Protein AF-A0A9R1CAB5-F1 (afdb_monomer_lite)

Sequence (102 aa):
MLSTKEYDAIKEGRYRELKEAFDKLLAVYEGVPSVKGFDKAIRDTKKRIKALEVGSAFAKDDEEVKQAEIAMARRCGELQVYTEIRSMVKKRIKEVCETETV

Radius of gyration: 17.05 Å; chains: 1; bounding box: 41×19×50 Å

Secondary structure (DSSP, 8-state):
---HHHHHHHHHHHHHHHHHHHHHHHHH-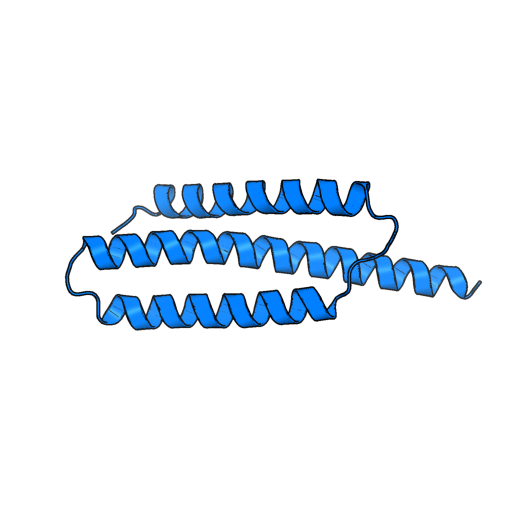-SPPPHHHHHHHHHHHHHHHHHHHHHHTT-SSHHHHHHHHHHHHHHHHHHHHHHHHHHHHHHHHHHHHHHTT-

Foldseek 3Di:
DDDPVRLLVLLVVLLVVVLVVVVVVVVPDPDLDDLVVLVVLLVVLVVLLVVLVVVLVVDPDPVSVVVSSSVNSNSNSVNVNSVVSSVVSVVVVVVVVVVVVD

Structure (mmCIF, N/CA/C/O backbone):
data_AF-A0A9R1CAB5-F1
#
_entry.id   AF-A0A9R1CAB5-F1
#
loop_
_atom_site.group_PDB
_atom_site.id
_atom_site.type_symbol
_atom_site.label_atom_id
_atom_site.label_alt_id
_atom_site.label_comp_id
_atom_site.label_asym_id
_atom_site.label_entity_id
_atom_site.label_seq_id
_atom_site.pdbx_PDB_ins_code
_atom_site.Cartn_x
_atom_site.Cartn_y
_atom_site.Cartn_z
_atom_site.occupancy
_atom_site.B_iso_or_equiv
_atom_site.auth_seq_id
_atom_site.auth_comp_id
_atom_site.auth_asym_id
_atom_site.auth_atom_id
_atom_site.pdbx_PDB_model_num
ATOM 1 N N . MET A 1 1 ? 11.654 3.778 -18.005 1.00 83.81 1 MET A N 1
ATOM 2 C CA . MET A 1 1 ? 11.231 4.516 -16.792 1.00 83.81 1 MET A CA 1
ATOM 3 C C . MET A 1 1 ? 9.873 5.177 -16.995 1.00 83.81 1 MET A C 1
ATOM 5 O O . MET A 1 1 ? 9.596 5.652 -18.094 1.00 83.81 1 MET A O 1
ATOM 9 N N . LEU A 1 2 ? 9.028 5.172 -15.964 1.00 87.31 2 LEU A N 1
ATOM 10 C CA . LEU A 1 2 ? 7.731 5.848 -15.908 1.00 87.31 2 LEU A CA 1
ATOM 11 C C . LEU A 1 2 ? 7.896 7.355 -15.693 1.00 87.31 2 LEU A C 1
ATOM 13 O O . LEU A 1 2 ? 8.770 7.806 -14.956 1.00 87.31 2 LEU A O 1
ATOM 17 N N . SER A 1 3 ? 6.990 8.144 -16.263 1.00 93.62 3 SER A N 1
ATOM 18 C CA . SER A 1 3 ? 6.819 9.532 -15.837 1.00 93.62 3 SER A CA 1
ATOM 19 C C . SER A 1 3 ? 6.148 9.610 -14.461 1.00 93.62 3 SER A C 1
ATOM 21 O O . SER A 1 3 ? 5.376 8.732 -14.069 1.00 93.62 3 SER A O 1
ATOM 23 N N . THR A 1 4 ? 6.363 10.716 -13.744 1.00 93.19 4 THR A N 1
ATOM 24 C CA . THR A 1 4 ? 5.702 10.981 -12.452 1.00 93.19 4 THR A CA 1
ATOM 25 C C . THR A 1 4 ? 4.178 10.887 -12.557 1.00 93.19 4 THR A C 1
ATOM 27 O O . THR A 1 4 ? 3.536 10.296 -11.697 1.00 93.19 4 THR A O 1
ATOM 30 N N . LYS A 1 5 ? 3.593 11.387 -13.656 1.00 95.06 5 LYS A N 1
ATOM 31 C CA . LYS A 1 5 ? 2.143 11.318 -13.892 1.00 95.06 5 LYS A CA 1
ATOM 32 C C . LYS A 1 5 ? 1.641 9.880 -14.033 1.00 95.06 5 LYS A C 1
ATOM 34 O O . LYS A 1 5 ? 0.579 9.559 -13.510 1.00 95.06 5 LYS A O 1
ATOM 39 N N . GLU A 1 6 ? 2.380 9.022 -14.735 1.00 94.19 6 GLU A N 1
ATOM 40 C CA . GLU A 1 6 ? 2.019 7.607 -14.889 1.00 94.19 6 GLU A CA 1
ATOM 41 C C . GLU A 1 6 ? 2.158 6.847 -13.569 1.00 94.19 6 GLU A C 1
ATOM 43 O O . GLU A 1 6 ? 1.275 6.067 -13.213 1.00 94.19 6 GLU A O 1
ATOM 48 N N . TYR A 1 7 ? 3.232 7.111 -12.820 1.00 95.31 7 TYR A N 1
ATOM 49 C CA . TYR A 1 7 ? 3.444 6.537 -11.494 1.00 95.31 7 TYR A CA 1
ATOM 50 C C . TYR A 1 7 ? 2.285 6.880 -10.549 1.00 95.31 7 TYR A C 1
ATOM 52 O O . TYR A 1 7 ? 1.677 5.985 -9.952 1.00 95.31 7 TYR A O 1
ATOM 60 N N . ASP A 1 8 ? 1.929 8.163 -10.467 1.00 95.31 8 ASP A N 1
ATOM 61 C CA . ASP A 1 8 ? 0.838 8.637 -9.618 1.00 95.31 8 ASP A CA 1
ATOM 62 C C . ASP A 1 8 ? -0.511 8.064 -10.063 1.00 95.31 8 ASP A C 1
ATOM 64 O O . ASP A 1 8 ? -1.290 7.617 -9.225 1.00 95.31 8 ASP A O 1
ATOM 68 N N . ALA A 1 9 ? -0.776 7.973 -11.369 1.00 97.00 9 ALA A N 1
ATOM 69 C CA . ALA A 1 9 ? -2.009 7.371 -11.876 1.00 97.00 9 ALA A CA 1
ATOM 70 C C . ALA A 1 9 ? -2.152 5.893 -11.471 1.00 97.00 9 ALA A C 1
ATOM 72 O O . ALA A 1 9 ? -3.232 5.467 -11.055 1.00 97.00 9 ALA A O 1
ATOM 73 N N . ILE A 1 10 ? -1.070 5.109 -11.543 1.00 96.25 10 ILE A N 1
ATOM 74 C CA . ILE A 1 10 ? -1.071 3.697 -11.128 1.00 96.25 10 ILE A CA 1
ATOM 75 C C . ILE A 1 10 ? -1.285 3.577 -9.617 1.00 96.25 10 ILE A C 1
ATOM 77 O O . ILE A 1 10 ? -2.072 2.739 -9.163 1.00 96.25 10 ILE A O 1
ATOM 81 N N . LYS A 1 11 ? -0.589 4.411 -8.838 1.00 96.19 11 LYS A N 1
ATOM 82 C CA . LYS A 1 11 ? -0.720 4.456 -7.380 1.00 96.19 11 LYS A CA 1
ATOM 83 C C . LYS A 1 11 ? -2.158 4.783 -6.973 1.00 96.19 11 LYS A C 1
ATOM 85 O O . LYS A 1 11 ? -2.746 4.049 -6.178 1.00 96.19 11 LYS A O 1
ATOM 90 N N . GLU A 1 12 ? -2.728 5.841 -7.543 1.00 95.88 12 GLU A N 1
ATOM 91 C CA . GLU A 1 12 ? -4.092 6.299 -7.267 1.00 95.88 12 GLU A CA 1
ATOM 92 C C . GLU A 1 12 ? -5.145 5.284 -7.719 1.00 95.88 12 GLU A C 1
ATOM 94 O O . GLU A 1 12 ? -6.117 5.047 -7.003 1.00 95.88 12 GLU A O 1
ATOM 99 N N . GLY A 1 13 ? -4.944 4.631 -8.867 1.00 96.62 13 GLY A N 1
ATOM 100 C CA . GLY A 1 13 ? -5.815 3.545 -9.316 1.00 96.62 13 GLY A CA 1
ATOM 101 C C . GLY A 1 13 ? -5.868 2.413 -8.291 1.00 96.62 13 GLY A C 1
ATOM 102 O O . GLY A 1 13 ? -6.946 2.019 -7.846 1.00 96.62 13 GLY A O 1
ATOM 103 N N . ARG A 1 14 ? -4.698 1.957 -7.822 1.00 95.62 14 ARG A N 1
ATOM 104 C CA . ARG A 1 14 ? -4.623 0.890 -6.818 1.00 95.62 14 ARG A CA 1
ATOM 105 C C . ARG A 1 14 ? -5.180 1.310 -5.457 1.00 95.62 14 ARG A C 1
ATOM 107 O O . ARG A 1 14 ? -5.793 0.492 -4.770 1.00 95.62 14 ARG A O 1
ATOM 114 N N . TYR A 1 15 ? -4.963 2.566 -5.073 1.00 96.31 15 TYR A N 1
ATOM 115 C CA . TYR A 1 15 ? -5.550 3.157 -3.875 1.00 96.31 15 TYR A CA 1
ATOM 116 C C . TYR A 1 15 ? -7.081 3.075 -3.922 1.00 96.31 15 TYR A C 1
ATOM 118 O O . TYR A 1 15 ? -7.683 2.507 -3.012 1.00 96.31 15 TYR A O 1
ATOM 126 N N . ARG A 1 16 ? -7.710 3.560 -5.000 1.00 95.88 16 ARG A N 1
ATOM 127 C CA . ARG A 1 16 ? -9.177 3.563 -5.136 1.00 95.88 16 ARG A CA 1
ATOM 128 C C . ARG A 1 16 ? -9.765 2.160 -5.116 1.00 95.88 16 ARG A C 1
ATOM 130 O O . ARG A 1 16 ? -10.685 1.915 -4.345 1.00 95.88 16 ARG A O 1
ATOM 137 N N . GLU A 1 17 ? -9.190 1.231 -5.882 1.00 95.12 17 GLU A N 1
ATOM 138 C CA . GLU A 1 17 ? -9.641 -0.168 -5.917 1.00 95.12 17 GLU A CA 1
ATOM 139 C C . GLU A 1 17 ? -9.719 -0.787 -4.515 1.00 95.12 17 GLU A C 1
ATOM 141 O O . GLU A 1 17 ? -10.719 -1.398 -4.135 1.00 95.12 17 GLU A O 1
ATOM 146 N N . LEU A 1 18 ? -8.649 -0.634 -3.730 1.00 93.88 18 LEU A N 1
ATOM 147 C CA . LEU A 1 18 ? -8.597 -1.198 -2.387 1.00 93.88 18 LEU A CA 1
ATOM 148 C C . LEU A 1 18 ? -9.484 -0.431 -1.415 1.00 93.88 18 LEU A C 1
ATOM 150 O O . LEU A 1 18 ? -10.126 -1.055 -0.571 1.00 93.88 18 LEU A O 1
ATOM 154 N N . LYS A 1 19 ? -9.531 0.898 -1.523 1.00 93.19 19 LYS A N 1
ATOM 155 C CA . LYS A 1 19 ? -10.372 1.736 -0.673 1.00 93.19 19 LYS A CA 1
ATOM 156 C C . LYS A 1 19 ? -11.846 1.361 -0.827 1.00 93.19 19 LYS A C 1
ATOM 158 O O . LYS A 1 19 ? -12.494 1.087 0.176 1.00 93.19 19 LYS A O 1
ATOM 163 N N . GLU A 1 20 ? -12.327 1.207 -2.059 1.00 93.19 20 GLU A N 1
ATOM 164 C CA . GLU A 1 20 ? -13.692 0.754 -2.345 1.00 93.19 20 GLU A CA 1
ATOM 165 C C . GLU A 1 20 ? -13.974 -0.656 -1.807 1.00 93.19 20 GLU A C 1
ATOM 167 O O . GLU A 1 20 ? -15.049 -0.912 -1.261 1.00 93.19 20 GLU A O 1
ATOM 172 N N . ALA A 1 21 ? -13.019 -1.583 -1.939 1.00 90.62 21 ALA A N 1
ATOM 173 C CA . ALA A 1 21 ? -13.163 -2.932 -1.396 1.00 90.62 21 ALA A CA 1
ATOM 174 C C . ALA A 1 21 ? -13.270 -2.922 0.139 1.00 90.62 21 ALA A C 1
ATOM 176 O O . ALA A 1 21 ? -14.113 -3.622 0.703 1.00 90.62 21 ALA A O 1
ATOM 177 N N . PHE A 1 22 ? -12.453 -2.109 0.816 1.00 88.75 22 PHE A N 1
ATOM 178 C CA . PHE A 1 22 ? -12.525 -1.952 2.267 1.00 88.75 22 PHE A CA 1
ATOM 179 C C . PHE A 1 22 ? -13.796 -1.247 2.716 1.00 88.75 22 PHE A C 1
ATOM 181 O O . PHE A 1 22 ? -14.379 -1.674 3.706 1.00 88.75 22 PHE A O 1
ATOM 188 N N . ASP A 1 23 ? -14.248 -0.220 2.001 1.00 88.12 23 ASP A N 1
ATOM 189 C CA . ASP A 1 23 ? -15.481 0.489 2.341 1.00 88.12 23 ASP A CA 1
ATOM 190 C C . ASP A 1 23 ? -16.693 -0.451 2.239 1.00 88.12 23 ASP A C 1
ATOM 192 O O . ASP A 1 23 ? -17.519 -0.489 3.150 1.00 88.12 23 ASP A O 1
ATOM 196 N N . LYS A 1 24 ? -16.745 -1.311 1.210 1.00 87.19 24 LYS A N 1
ATOM 197 C CA . LYS A 1 24 ? -17.757 -2.379 1.105 1.00 87.19 24 LYS A CA 1
ATOM 198 C C . LYS A 1 24 ? -17.650 -3.386 2.249 1.00 87.19 24 LYS A C 1
ATOM 200 O O . LYS A 1 24 ? -18.662 -3.754 2.837 1.00 87.19 24 LYS A O 1
ATOM 205 N N . LEU A 1 25 ? -16.437 -3.826 2.582 1.00 83.75 25 LEU A N 1
ATOM 206 C CA . LEU A 1 25 ? -16.223 -4.807 3.647 1.00 83.75 25 LEU A CA 1
ATOM 207 C C . LEU A 1 25 ? -16.622 -4.249 5.020 1.00 83.75 25 LEU A C 1
ATOM 209 O O . LEU A 1 25 ? -17.276 -4.946 5.787 1.00 83.75 25 LEU A O 1
ATOM 213 N N . LEU A 1 26 ? -16.289 -2.989 5.305 1.00 80.12 26 LEU A N 1
ATOM 214 C CA . LEU A 1 26 ? -16.646 -2.292 6.544 1.00 80.12 26 LEU A CA 1
ATOM 215 C C . LEU A 1 26 ? -18.137 -1.943 6.639 1.00 80.12 26 LEU A C 1
ATOM 217 O O . LEU A 1 26 ? -18.640 -1.788 7.748 1.00 80.12 26 LEU A O 1
ATOM 221 N N . ALA A 1 27 ? -18.830 -1.795 5.507 1.00 80.94 27 ALA A N 1
ATOM 222 C CA . ALA A 1 27 ? -20.275 -1.583 5.477 1.00 80.94 27 ALA A CA 1
ATOM 223 C C . ALA A 1 27 ? -21.065 -2.875 5.747 1.00 80.94 27 ALA A C 1
ATOM 225 O O . ALA A 1 27 ? -22.143 -2.816 6.326 1.00 80.94 27 ALA A O 1
ATOM 226 N N . VAL A 1 28 ? -20.540 -4.031 5.323 1.00 76.38 28 VAL A N 1
ATOM 227 C CA . VAL A 1 28 ? -21.216 -5.333 5.463 1.00 76.38 28 VAL A CA 1
ATOM 228 C C . VAL A 1 28 ? -20.866 -6.033 6.779 1.00 76.38 28 VAL A C 1
ATOM 230 O O . VAL A 1 28 ? -21.720 -6.691 7.366 1.00 76.38 28 VAL A O 1
ATOM 233 N N . TYR A 1 29 ? -19.625 -5.913 7.259 1.00 65.06 29 TYR A N 1
ATOM 234 C CA . TYR A 1 29 ? -19.214 -6.493 8.537 1.00 65.06 29 TYR A CA 1
ATOM 235 C C . TYR A 1 29 ? -19.424 -5.495 9.683 1.00 65.06 29 TYR A C 1
ATOM 237 O O . TYR A 1 29 ? -18.693 -4.517 9.808 1.00 65.06 29 TYR A O 1
ATOM 245 N N . GLU A 1 30 ? -20.360 -5.801 10.586 1.00 61.78 30 GLU A N 1
ATOM 246 C CA . GLU A 1 30 ? -20.537 -5.075 11.859 1.00 61.78 30 GLU A CA 1
ATOM 247 C C . GLU A 1 30 ? -19.335 -5.235 12.813 1.00 61.78 30 GLU A C 1
ATOM 249 O O . GLU A 1 30 ? -19.176 -4.479 13.771 1.00 61.78 30 GLU A O 1
ATOM 254 N N . GLY A 1 31 ? -18.453 -6.203 12.546 1.00 62.44 31 GLY A N 1
ATOM 255 C CA . GLY A 1 31 ? -17.241 -6.446 13.321 1.00 62.44 31 GLY A CA 1
ATOM 256 C C . GLY A 1 31 ? -16.105 -5.493 12.954 1.00 62.44 31 GLY A C 1
ATOM 257 O O . GLY A 1 31 ? -15.743 -5.350 11.787 1.00 62.44 31 GLY A O 1
ATOM 258 N N . VAL A 1 32 ? -15.474 -4.888 13.963 1.00 65.00 32 VAL A N 1
ATOM 259 C CA . VAL A 1 32 ? -14.280 -4.060 13.765 1.00 65.00 32 VAL A CA 1
ATOM 260 C C . VAL A 1 32 ? -13.096 -4.963 13.376 1.00 65.00 32 VAL A C 1
ATOM 262 O O . VAL A 1 32 ? -12.700 -5.820 14.172 1.00 65.00 32 VAL A O 1
ATOM 265 N N . PRO A 1 33 ? -12.504 -4.821 12.172 1.00 72.50 33 PRO A N 1
ATOM 266 C CA . PRO A 1 33 ? -11.416 -5.698 11.754 1.00 72.50 33 PRO A CA 1
ATOM 267 C C . PRO A 1 33 ? -10.172 -5.514 12.634 1.00 72.50 33 PRO A C 1
ATOM 269 O O . PRO A 1 33 ? -9.917 -4.447 13.186 1.00 72.50 33 PRO A O 1
ATOM 272 N N . SER A 1 34 ? -9.362 -6.566 12.783 1.00 79.88 34 SER A N 1
ATOM 273 C CA . SER A 1 34 ? -8.223 -6.538 13.708 1.00 79.88 34 SER A CA 1
ATOM 274 C C . SER A 1 34 ? -7.103 -5.601 13.238 1.00 79.88 34 SER A C 1
ATOM 276 O O . SER A 1 34 ? -6.518 -5.795 12.170 1.00 79.88 34 SER A O 1
ATOM 278 N N . VAL A 1 35 ? -6.701 -4.658 14.100 1.00 86.12 35 VAL A N 1
ATOM 279 C CA . VAL A 1 35 ? -5.540 -3.766 13.883 1.00 86.12 35 VAL A CA 1
ATOM 280 C C . VAL A 1 35 ? -4.258 -4.558 13.594 1.00 86.12 35 VAL A C 1
ATOM 282 O O . VAL A 1 35 ? -3.465 -4.152 12.743 1.00 86.12 35 VAL A O 1
ATOM 285 N N . LYS A 1 36 ? -4.077 -5.726 14.232 1.00 86.88 36 LYS A N 1
ATOM 286 C CA . LYS A 1 36 ? -2.894 -6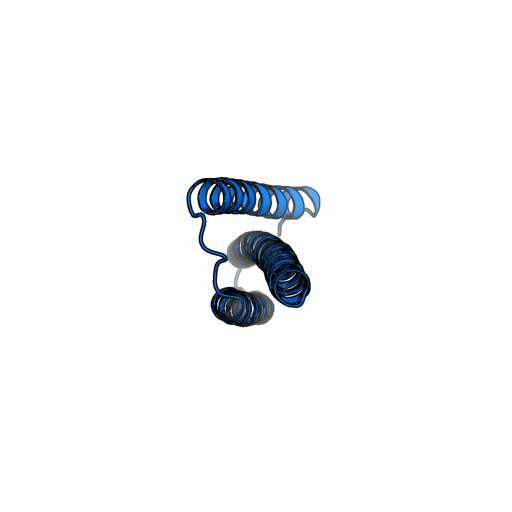.585 14.037 1.00 86.88 36 LYS A CA 1
ATOM 287 C C . LYS A 1 36 ? -2.767 -7.087 12.594 1.00 86.88 36 LYS A C 1
ATOM 289 O O . LYS A 1 36 ? -1.651 -7.224 12.094 1.00 86.88 36 LYS A O 1
ATOM 294 N N . GLY A 1 37 ? -3.893 -7.340 11.921 1.00 87.19 37 GLY A N 1
ATOM 295 C CA . GLY A 1 37 ? -3.912 -7.743 10.514 1.00 87.19 37 GLY A CA 1
ATOM 296 C C . GLY A 1 37 ? -3.350 -6.646 9.611 1.00 87.19 37 GLY A C 1
ATOM 297 O O . GLY A 1 37 ? -2.461 -6.903 8.797 1.00 87.19 37 GLY A O 1
ATOM 298 N N . PHE A 1 38 ? -3.782 -5.403 9.833 1.00 89.88 38 PHE A N 1
ATOM 299 C CA . PHE A 1 38 ? -3.268 -4.247 9.102 1.00 89.88 38 PHE A CA 1
ATOM 300 C C . PHE A 1 38 ? -1.808 -3.928 9.440 1.00 89.88 38 PHE A C 1
ATOM 302 O O . PHE A 1 38 ? -1.038 -3.615 8.538 1.00 89.88 38 PHE A O 1
ATOM 309 N N . ASP A 1 39 ? -1.383 -4.061 10.702 1.00 91.19 39 ASP A N 1
ATOM 310 C CA . ASP A 1 39 ? 0.028 -3.897 11.090 1.00 91.19 39 ASP A CA 1
ATOM 311 C C . ASP A 1 39 ? 0.950 -4.851 10.319 1.00 91.19 39 ASP A C 1
ATOM 313 O O . ASP A 1 39 ? 2.018 -4.451 9.841 1.00 91.19 39 ASP A O 1
ATOM 317 N N . LYS A 1 40 ? 0.528 -6.113 10.174 1.00 93.19 40 LYS A N 1
ATOM 318 C CA . LYS A 1 40 ? 1.252 -7.110 9.382 1.00 93.19 40 LYS A CA 1
ATOM 319 C C . LYS A 1 40 ? 1.272 -6.723 7.902 1.00 93.19 40 LYS A C 1
ATOM 321 O O . LYS A 1 40 ? 2.351 -6.671 7.317 1.00 93.19 40 LYS A O 1
ATOM 326 N N . ALA A 1 41 ? 0.118 -6.374 7.327 1.00 91.69 41 ALA A N 1
ATOM 327 C CA . ALA A 1 41 ? 0.013 -5.971 5.924 1.00 91.69 41 ALA A CA 1
ATOM 328 C C . ALA A 1 41 ? 0.898 -4.756 5.594 1.00 91.69 41 ALA A C 1
ATOM 330 O O . ALA A 1 41 ? 1.633 -4.775 4.607 1.00 91.69 41 ALA A O 1
ATOM 331 N N . ILE A 1 42 ? 0.907 -3.729 6.449 1.00 94.88 42 ILE A N 1
ATOM 332 C CA . ILE A 1 42 ? 1.764 -2.541 6.313 1.00 94.88 42 ILE A CA 1
ATOM 333 C C . ILE A 1 42 ? 3.241 -2.935 6.340 1.00 94.88 42 ILE A C 1
ATOM 335 O O . ILE A 1 42 ? 4.017 -2.498 5.489 1.00 94.88 42 ILE A O 1
ATOM 339 N N . ARG A 1 43 ? 3.649 -3.762 7.309 1.00 96.06 43 ARG A N 1
ATOM 340 C CA . ARG A 1 43 ? 5.043 -4.205 7.449 1.00 96.06 43 ARG A CA 1
ATOM 341 C C . ARG A 1 43 ? 5.508 -4.988 6.225 1.00 96.06 43 ARG A C 1
ATOM 343 O O . ARG A 1 43 ? 6.587 -4.712 5.704 1.00 96.06 43 ARG A O 1
ATOM 350 N N . ASP A 1 44 ? 4.700 -5.936 5.770 1.00 95.88 44 ASP A N 1
ATOM 351 C CA . ASP A 1 44 ? 5.024 -6.777 4.621 1.00 95.88 44 ASP A CA 1
ATOM 352 C C . ASP A 1 44 ? 5.056 -5.950 3.329 1.00 95.88 44 ASP A C 1
ATOM 354 O O . ASP A 1 44 ? 5.959 -6.119 2.510 1.00 95.88 44 ASP A O 1
ATOM 358 N N . THR A 1 45 ? 4.145 -4.984 3.180 1.00 94.75 45 THR A N 1
ATOM 359 C CA . THR A 1 4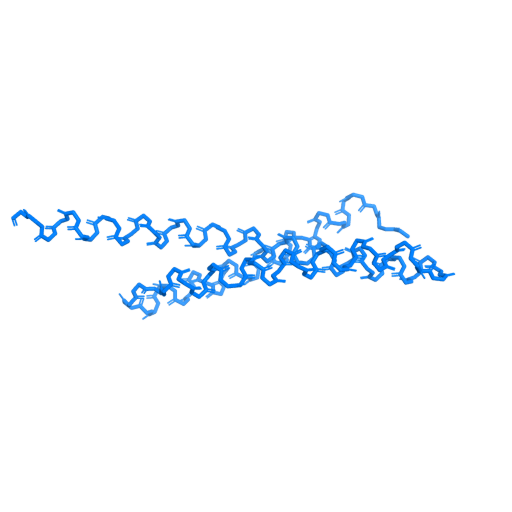5 ? 4.125 -4.066 2.031 1.00 94.75 45 THR A CA 1
ATOM 360 C C . THR A 1 45 ? 5.367 -3.177 2.006 1.00 94.75 45 THR A C 1
ATOM 362 O O . THR A 1 45 ? 6.025 -3.089 0.973 1.00 94.75 45 THR A O 1
ATOM 365 N N . LYS A 1 46 ? 5.774 -2.602 3.148 1.00 95.62 46 LYS A N 1
ATOM 366 C CA . LYS A 1 46 ? 7.023 -1.824 3.255 1.00 95.62 46 LYS A CA 1
ATOM 367 C C . LYS A 1 46 ? 8.258 -2.650 2.895 1.00 95.62 46 LYS A C 1
ATOM 369 O O . LYS A 1 46 ? 9.129 -2.166 2.180 1.00 95.62 46 LYS A O 1
ATOM 374 N N . LYS A 1 47 ? 8.332 -3.904 3.358 1.00 95.94 47 LYS A N 1
ATOM 375 C CA . LYS A 1 47 ? 9.427 -4.818 2.990 1.00 95.94 47 LYS A CA 1
ATOM 376 C C . LYS A 1 47 ? 9.471 -5.071 1.485 1.00 95.94 47 LYS A C 1
ATOM 378 O O . LYS A 1 47 ? 10.553 -5.079 0.912 1.00 95.94 47 LYS A O 1
ATOM 383 N N . ARG A 1 48 ? 8.309 -5.261 0.852 1.00 94.62 48 ARG A N 1
ATOM 384 C CA . ARG A 1 48 ? 8.203 -5.470 -0.599 1.00 94.62 48 ARG A CA 1
ATOM 385 C C . ARG A 1 48 ? 8.600 -4.229 -1.392 1.00 94.62 48 ARG A C 1
ATOM 387 O O . ARG A 1 48 ? 9.320 -4.383 -2.365 1.00 94.62 48 ARG A O 1
ATOM 394 N N . ILE A 1 49 ? 8.190 -3.033 -0.964 1.00 94.38 49 ILE A N 1
ATOM 395 C CA . ILE A 1 49 ? 8.634 -1.768 -1.577 1.00 94.38 49 ILE A CA 1
ATOM 396 C C . ILE A 1 49 ? 10.158 -1.681 -1.528 1.00 94.38 49 ILE A C 1
ATOM 398 O O . ILE A 1 49 ? 10.787 -1.558 -2.569 1.00 94.38 49 ILE A O 1
ATOM 402 N N . LYS A 1 50 ? 10.757 -1.887 -0.349 1.00 93.69 50 LYS A N 1
ATOM 403 C CA . LYS A 1 50 ? 12.216 -1.861 -0.196 1.00 93.69 50 LYS A CA 1
ATOM 404 C C . LYS A 1 50 ? 12.926 -2.910 -1.059 1.00 93.69 50 LYS A C 1
ATOM 406 O O . LYS A 1 50 ? 13.992 -2.648 -1.602 1.00 93.69 50 LYS A O 1
ATOM 411 N N . ALA A 1 51 ? 12.351 -4.105 -1.187 1.00 93.00 51 ALA A N 1
ATOM 412 C CA . ALA A 1 51 ? 12.898 -5.140 -2.060 1.00 93.00 51 ALA A CA 1
ATOM 413 C C . ALA A 1 51 ? 12.840 -4.736 -3.542 1.00 93.00 51 ALA A C 1
ATOM 415 O O . ALA A 1 51 ? 13.777 -5.032 -4.274 1.00 93.00 51 ALA A O 1
ATOM 416 N N . LEU A 1 52 ? 11.779 -4.042 -3.968 1.00 92.56 52 LEU A N 1
ATOM 417 C CA . LEU A 1 52 ? 11.661 -3.503 -5.324 1.00 92.56 52 LEU A CA 1
ATOM 418 C C . LEU A 1 52 ? 12.649 -2.356 -5.566 1.00 92.56 52 LEU A C 1
ATOM 420 O O . LEU A 1 52 ? 13.283 -2.355 -6.609 1.00 92.56 52 LEU A O 1
ATOM 424 N N . GLU A 1 53 ? 12.834 -1.446 -4.603 1.00 90.25 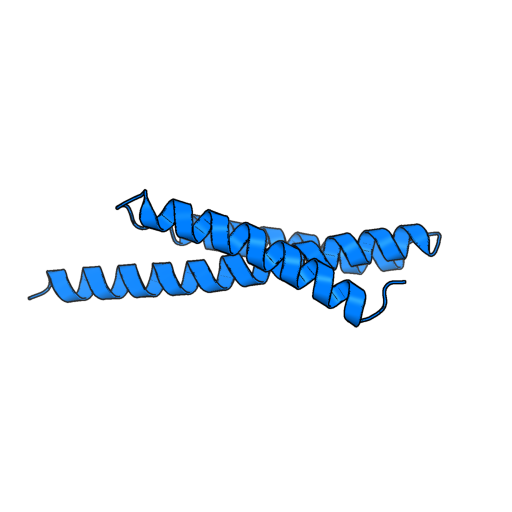53 GLU A N 1
ATOM 425 C CA . GLU A 1 53 ? 13.822 -0.352 -4.679 1.00 90.25 53 GLU A CA 1
ATOM 426 C C . GLU A 1 53 ? 15.255 -0.880 -4.825 1.00 90.25 53 GLU A C 1
ATOM 428 O O . GLU A 1 53 ? 16.033 -0.401 -5.646 1.00 90.25 53 GLU A O 1
ATOM 433 N N . VAL A 1 54 ? 15.614 -1.890 -4.027 1.00 91.00 54 VAL A N 1
ATOM 434 C CA . VAL A 1 54 ? 16.935 -2.523 -4.117 1.00 91.00 54 VAL A CA 1
ATOM 435 C C . VAL A 1 54 ? 17.047 -3.336 -5.404 1.00 91.00 54 VAL A C 1
ATOM 437 O O . VAL A 1 54 ? 18.069 -3.272 -6.075 1.00 91.00 54 VAL A O 1
ATOM 440 N N . GLY A 1 55 ? 16.004 -4.085 -5.766 1.00 85.50 55 GLY A N 1
ATOM 441 C CA . GLY A 1 55 ? 15.978 -4.923 -6.963 1.00 85.50 55 GLY A CA 1
ATOM 442 C C . GLY A 1 55 ? 16.087 -4.125 -8.261 1.00 85.50 55 GLY A C 1
ATOM 443 O O . GLY A 1 55 ? 16.807 -4.547 -9.160 1.00 85.50 55 GLY A O 1
ATOM 444 N N . SER A 1 56 ? 15.454 -2.949 -8.344 1.00 88.00 56 SER A N 1
ATOM 445 C CA . SER A 1 56 ? 15.527 -2.085 -9.529 1.00 88.00 56 SER A CA 1
ATOM 446 C C . SER A 1 56 ? 16.938 -1.570 -9.806 1.00 88.00 56 SER A C 1
ATOM 448 O O . SER A 1 56 ? 17.257 -1.284 -10.953 1.00 88.00 56 SER A O 1
ATOM 450 N N . ALA A 1 57 ? 17.810 -1.500 -8.793 1.00 86.62 57 ALA A N 1
ATOM 451 C CA . ALA A 1 57 ? 19.217 -1.142 -8.985 1.00 86.62 57 ALA A CA 1
ATOM 452 C C . ALA A 1 57 ? 20.025 -2.221 -9.735 1.00 86.62 57 ALA A C 1
ATOM 454 O O . ALA A 1 57 ? 21.109 -1.935 -10.234 1.00 86.62 57 ALA A O 1
ATOM 455 N N . PHE A 1 58 ? 19.504 -3.450 -9.813 1.00 90.56 58 PHE A N 1
ATOM 456 C CA . PHE A 1 58 ? 20.104 -4.572 -10.542 1.00 90.56 58 PHE A CA 1
ATOM 457 C C . PHE A 1 58 ? 19.366 -4.895 -11.849 1.00 90.56 58 PHE A C 1
ATOM 459 O O . PHE A 1 58 ? 19.636 -5.935 -12.453 1.00 90.56 58 PHE A O 1
ATOM 466 N N . ALA A 1 59 ? 18.426 -4.041 -12.265 1.00 91.19 59 ALA A N 1
ATOM 467 C CA . ALA A 1 59 ? 17.702 -4.205 -13.517 1.00 91.19 59 ALA A CA 1
ATOM 468 C C . ALA A 1 59 ? 18.664 -4.140 -14.712 1.00 91.19 59 ALA A C 1
ATOM 470 O O . ALA A 1 59 ? 19.597 -3.334 -14.739 1.00 91.19 59 ALA A O 1
ATOM 471 N N . LYS A 1 60 ? 18.442 -5.013 -15.693 1.00 91.25 60 LYS A N 1
ATOM 472 C CA . LYS A 1 60 ? 19.312 -5.170 -16.867 1.00 91.25 60 LYS A CA 1
ATOM 473 C C . LYS A 1 60 ? 18.913 -4.273 -18.029 1.00 91.25 60 LYS A C 1
ATOM 475 O O . LYS A 1 60 ? 19.740 -4.014 -18.901 1.00 91.25 60 LYS A O 1
ATOM 480 N N . ASP A 1 61 ? 17.665 -3.824 -18.044 1.00 93.31 61 ASP A N 1
ATOM 481 C CA . ASP A 1 61 ? 17.106 -2.986 -19.093 1.00 93.31 61 ASP A CA 1
ATOM 482 C C . ASP A 1 61 ? 16.007 -2.051 -18.560 1.00 93.31 61 ASP A C 1
ATOM 484 O O . ASP A 1 61 ? 15.538 -2.156 -17.422 1.00 93.31 61 ASP A O 1
ATOM 488 N N . ASP A 1 62 ? 15.605 -1.106 -19.410 1.00 91.31 62 ASP A N 1
ATOM 489 C CA . ASP A 1 62 ? 14.597 -0.096 -19.088 1.00 91.31 62 ASP A CA 1
ATOM 490 C C . ASP A 1 62 ? 13.197 -0.678 -18.853 1.00 91.31 62 ASP A C 1
ATOM 492 O O . ASP A 1 62 ? 12.367 -0.025 -18.209 1.00 91.31 62 ASP A O 1
ATOM 496 N N . GLU A 1 63 ? 12.918 -1.878 -19.370 1.00 93.31 63 GLU A N 1
ATOM 497 C CA . GLU A 1 63 ? 11.636 -2.551 -19.183 1.00 93.31 63 GLU A CA 1
ATOM 498 C C . GLU A 1 63 ? 11.568 -3.173 -17.785 1.00 93.31 63 GLU A C 1
ATOM 500 O O . GLU A 1 63 ? 10.583 -2.966 -17.080 1.00 93.31 63 GLU A O 1
ATOM 505 N N . GLU A 1 64 ? 12.632 -3.828 -17.315 1.00 92.62 64 GLU A N 1
ATOM 506 C CA . GLU A 1 64 ? 12.746 -4.313 -15.936 1.00 92.62 64 GLU A CA 1
ATOM 507 C C . GLU A 1 64 ? 12.634 -3.163 -14.923 1.00 92.62 64 GLU A C 1
ATOM 509 O O . GLU A 1 64 ? 11.910 -3.285 -13.927 1.00 92.62 64 GLU A O 1
ATOM 514 N N . VAL A 1 65 ? 13.268 -2.015 -15.201 1.00 92.19 65 VAL A N 1
ATOM 515 C CA . VAL A 1 65 ? 13.110 -0.799 -14.382 1.00 92.19 65 VAL A CA 1
ATOM 516 C C . VAL A 1 65 ? 11.647 -0.358 -14.361 1.00 92.19 65 VAL A C 1
ATOM 518 O O . VAL A 1 65 ? 11.073 -0.150 -13.291 1.00 92.19 65 VAL A O 1
ATOM 521 N N . LYS A 1 66 ? 11.005 -0.273 -15.530 1.00 93.69 66 LYS A N 1
ATOM 522 C CA . LYS A 1 66 ? 9.603 0.144 -15.643 1.00 93.69 66 LYS A CA 1
ATOM 523 C C . LYS A 1 66 ? 8.660 -0.806 -14.900 1.00 93.69 66 LYS A C 1
ATOM 525 O O . LYS A 1 66 ? 7.756 -0.348 -14.204 1.00 93.69 66 LYS A O 1
ATOM 530 N N . GLN A 1 67 ? 8.869 -2.119 -14.990 1.00 93.69 67 GLN A N 1
ATOM 531 C CA . GLN A 1 67 ? 8.069 -3.105 -14.258 1.00 93.69 67 GLN A CA 1
ATOM 532 C C . GLN A 1 67 ? 8.244 -2.968 -12.741 1.00 93.69 67 GLN A C 1
ATOM 534 O O . GLN A 1 67 ? 7.260 -3.048 -11.996 1.00 93.69 67 GLN A O 1
ATOM 539 N N . ALA A 1 68 ? 9.467 -2.705 -12.272 1.00 94.06 68 ALA A N 1
ATOM 540 C CA . ALA A 1 68 ? 9.725 -2.433 -10.862 1.00 94.06 68 ALA A CA 1
ATOM 541 C C . ALA A 1 68 ? 9.014 -1.153 -10.388 1.00 94.06 68 ALA A C 1
ATOM 543 O O . ALA A 1 68 ? 8.382 -1.169 -9.330 1.00 94.06 68 ALA A O 1
ATOM 544 N N . GLU A 1 69 ? 9.031 -0.080 -11.183 1.00 93.94 69 GLU A N 1
ATOM 545 C CA . GLU A 1 69 ? 8.328 1.175 -10.883 1.00 93.94 69 GLU A CA 1
ATOM 546 C C . GLU A 1 69 ? 6.801 0.995 -10.857 1.00 93.94 69 GLU A C 1
ATOM 548 O O . GLU A 1 69 ? 6.146 1.471 -9.930 1.00 93.94 69 GLU A O 1
ATOM 553 N N . ILE A 1 70 ? 6.222 0.244 -11.805 1.00 95.62 70 ILE A N 1
ATOM 554 C CA . ILE A 1 70 ? 4.788 -0.105 -11.802 1.00 95.62 70 ILE A CA 1
ATOM 555 C C . ILE A 1 70 ? 4.436 -0.879 -10.525 1.00 95.62 70 ILE A C 1
ATOM 557 O O . ILE A 1 70 ? 3.437 -0.589 -9.856 1.00 95.62 70 ILE A O 1
ATOM 561 N N . ALA A 1 71 ? 5.247 -1.880 -10.173 1.00 95.31 71 ALA A N 1
ATOM 562 C CA . ALA A 1 71 ? 5.040 -2.669 -8.966 1.00 95.31 71 ALA A CA 1
ATOM 563 C C . ALA A 1 71 ? 5.147 -1.796 -7.706 1.00 95.31 71 ALA A C 1
ATOM 565 O O . ALA A 1 71 ? 4.318 -1.924 -6.802 1.00 95.31 71 ALA A O 1
ATOM 566 N N . MET A 1 72 ? 6.115 -0.880 -7.660 1.00 95.50 72 MET A N 1
ATOM 567 C CA . MET A 1 72 ? 6.320 0.048 -6.552 1.00 95.50 72 MET A CA 1
ATOM 568 C C . MET A 1 72 ? 5.146 1.019 -6.401 1.00 95.50 72 MET A C 1
ATOM 570 O O . MET A 1 72 ? 4.610 1.140 -5.298 1.00 95.50 72 MET A O 1
ATOM 574 N N . ALA A 1 73 ? 4.675 1.617 -7.499 1.00 95.75 73 ALA A N 1
ATOM 575 C CA . ALA A 1 73 ? 3.505 2.494 -7.521 1.00 95.75 73 ALA A CA 1
ATOM 576 C C . ALA A 1 73 ? 2.276 1.797 -6.931 1.00 95.75 73 ALA A C 1
ATOM 578 O O . ALA A 1 73 ? 1.631 2.318 -6.017 1.00 95.75 73 ALA A O 1
ATOM 579 N N . ARG A 1 74 ? 2.002 0.563 -7.380 1.00 96.44 74 ARG A N 1
ATOM 580 C CA . ARG A 1 74 ? 0.903 -0.251 -6.843 1.00 96.44 74 ARG A CA 1
ATOM 581 C C . ARG A 1 74 ? 1.053 -0.445 -5.341 1.00 96.44 74 ARG A C 1
ATOM 583 O O . ARG A 1 74 ? 0.125 -0.126 -4.606 1.00 96.44 74 ARG A O 1
ATOM 590 N N . ARG A 1 75 ? 2.214 -0.918 -4.869 1.00 96.31 75 ARG A N 1
ATOM 591 C CA . ARG A 1 75 ? 2.454 -1.172 -3.435 1.00 96.31 75 ARG A CA 1
ATOM 592 C C . ARG A 1 75 ? 2.372 0.093 -2.586 1.00 96.31 75 ARG A C 1
ATOM 594 O O . ARG A 1 75 ? 1.901 0.009 -1.455 1.00 96.31 75 ARG A O 1
ATOM 601 N N . CYS A 1 76 ? 2.768 1.248 -3.112 1.00 95.38 76 CYS A N 1
ATOM 602 C CA . CYS A 1 76 ? 2.578 2.531 -2.439 1.00 95.38 76 CYS A CA 1
ATOM 603 C C . CYS A 1 76 ? 1.089 2.864 -2.260 1.00 95.38 76 CYS A C 1
ATOM 605 O O . CYS A 1 76 ? 0.697 3.296 -1.176 1.00 95.38 76 CYS A O 1
ATOM 607 N N . GLY A 1 77 ? 0.255 2.602 -3.272 1.00 95.44 77 GLY A N 1
ATOM 608 C CA . GLY A 1 77 ? -1.201 2.728 -3.163 1.00 95.44 77 GLY A CA 1
ATOM 609 C C . GLY A 1 77 ? -1.787 1.787 -2.105 1.00 95.44 77 GLY A C 1
ATOM 610 O O . GLY A 1 77 ? -2.555 2.219 -1.248 1.00 95.44 77 GLY A O 1
ATOM 611 N N . GLU A 1 78 ? -1.360 0.517 -2.085 1.00 95.38 78 GLU A N 1
ATOM 612 C CA . GLU A 1 78 ? -1.798 -0.447 -1.060 1.00 95.38 78 GLU A CA 1
ATOM 613 C C . GLU A 1 78 ? -1.391 -0.012 0.351 1.00 95.38 78 GLU A C 1
ATOM 615 O O . GLU A 1 78 ? -2.194 -0.064 1.284 1.00 95.38 78 GLU A O 1
ATOM 620 N N . LEU A 1 79 ? -0.144 0.444 0.508 1.00 96.69 79 LEU A N 1
ATOM 621 C CA . LEU A 1 79 ? 0.383 0.914 1.782 1.00 96.69 79 LEU A CA 1
ATOM 622 C C . LEU A 1 79 ? -0.449 2.078 2.320 1.00 96.69 79 LEU A C 1
ATOM 624 O O . LEU A 1 79 ? -0.796 2.067 3.502 1.00 96.69 79 LEU A O 1
ATOM 628 N N . GLN A 1 80 ? -0.785 3.042 1.459 1.00 96.31 80 GLN A N 1
ATOM 629 C CA . GLN A 1 80 ? -1.608 4.188 1.824 1.00 96.31 80 GLN A CA 1
ATOM 630 C C . GLN A 1 80 ? -2.969 3.731 2.367 1.00 96.31 80 GLN A C 1
ATOM 632 O O . GLN A 1 80 ? -3.309 4.060 3.507 1.00 96.31 80 GLN A O 1
ATOM 637 N N . VAL A 1 81 ? -3.685 2.870 1.636 1.00 95.38 81 VAL A N 1
ATOM 638 C CA . VAL A 1 81 ? -4.987 2.350 2.086 1.00 95.38 81 VAL A CA 1
ATOM 639 C C . VAL A 1 81 ? -4.865 1.596 3.408 1.00 95.38 81 VAL A C 1
ATOM 641 O O . VAL A 1 81 ? -5.611 1.876 4.345 1.00 95.38 81 VAL A O 1
ATOM 644 N N . TYR A 1 82 ? -3.906 0.675 3.545 1.00 93.94 82 TYR A N 1
ATOM 645 C CA . TYR A 1 82 ? -3.753 -0.077 4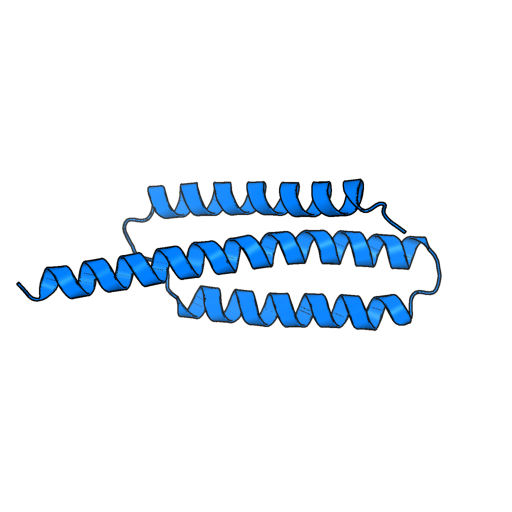.793 1.00 93.94 82 TYR A CA 1
ATOM 646 C C . TYR A 1 82 ? -3.460 0.835 5.986 1.00 93.94 82 TYR A C 1
ATOM 648 O O . TYR A 1 82 ? -3.969 0.585 7.080 1.00 93.94 82 TYR A O 1
ATOM 656 N N . THR A 1 83 ? -2.669 1.897 5.801 1.00 94.56 83 THR A N 1
ATOM 657 C CA . THR A 1 83 ? -2.402 2.865 6.873 1.00 94.56 83 THR A CA 1
ATOM 658 C C . THR A 1 83 ? -3.635 3.678 7.260 1.00 94.56 83 THR A C 1
ATOM 660 O O . THR A 1 83 ? -3.882 3.858 8.456 1.00 94.56 83 THR A O 1
ATOM 663 N N . GLU A 1 84 ? -4.432 4.113 6.283 1.00 94.12 84 GLU A N 1
ATOM 664 C CA . GLU A 1 84 ? -5.672 4.857 6.513 1.00 94.12 84 GLU A CA 1
ATOM 665 C C . GLU A 1 84 ? -6.711 3.992 7.232 1.00 94.12 84 GLU A C 1
ATOM 667 O O . GLU A 1 84 ? -7.189 4.366 8.306 1.00 94.12 84 GLU A O 1
ATOM 672 N N . ILE A 1 85 ? -6.990 2.791 6.712 1.00 90.88 85 ILE A N 1
ATOM 673 C CA . ILE A 1 85 ? -7.973 1.876 7.304 1.00 90.88 85 ILE A CA 1
ATOM 674 C C . ILE A 1 85 ? -7.546 1.459 8.711 1.00 90.88 85 ILE A C 1
ATOM 676 O O . ILE A 1 85 ? -8.359 1.491 9.632 1.00 90.88 85 ILE A O 1
ATOM 680 N N . ARG A 1 86 ? -6.261 1.161 8.935 1.00 92.81 86 ARG A N 1
ATOM 681 C CA . ARG A 1 86 ? -5.747 0.893 10.284 1.00 92.81 86 ARG A CA 1
ATOM 682 C C . ARG A 1 86 ? -6.032 2.042 11.249 1.00 92.81 86 ARG A C 1
ATOM 684 O O . ARG A 1 86 ? -6.393 1.795 12.398 1.00 92.81 86 ARG A O 1
ATOM 691 N N . SER A 1 87 ? -5.819 3.283 10.812 1.00 92.00 87 SER A N 1
ATOM 692 C CA . SER A 1 87 ? -6.069 4.473 11.629 1.00 92.00 87 SER A CA 1
ATOM 693 C C . SER A 1 87 ? -7.554 4.603 11.967 1.00 92.00 87 SER A C 1
ATOM 695 O O . SER A 1 87 ? -7.897 4.773 13.135 1.00 92.00 87 SER A O 1
ATOM 697 N N . MET A 1 88 ? -8.432 4.430 10.974 1.00 89.44 88 MET A N 1
ATOM 698 C CA . MET A 1 88 ? -9.888 4.438 11.163 1.00 89.44 88 MET A CA 1
ATOM 699 C C . MET A 1 88 ? -10.341 3.358 12.148 1.00 89.44 88 MET A C 1
ATOM 701 O O . MET A 1 88 ? -11.042 3.651 13.110 1.00 89.44 88 MET A O 1
ATOM 705 N N . VAL A 1 89 ? -9.883 2.121 11.955 1.00 87.56 89 VAL A N 1
ATOM 706 C CA . VAL A 1 89 ? -10.178 0.987 12.837 1.00 87.56 89 VAL A CA 1
ATOM 707 C C . VAL A 1 89 ? -9.707 1.272 14.260 1.00 87.56 89 VAL A C 1
ATOM 709 O O . VAL A 1 89 ? -10.462 1.084 15.206 1.00 87.56 89 VAL A O 1
ATOM 712 N N . LYS A 1 90 ? -8.479 1.776 14.431 1.00 89.06 90 LYS A N 1
ATOM 713 C CA . LYS A 1 90 ? -7.938 2.109 15.754 1.00 89.06 90 LYS A CA 1
ATOM 714 C C . LYS A 1 90 ? -8.759 3.197 16.455 1.00 89.06 90 LYS A C 1
ATOM 716 O O . LYS A 1 90 ? -8.966 3.091 17.661 1.00 89.06 90 LYS A O 1
ATOM 721 N N . LYS A 1 91 ? -9.213 4.220 15.720 1.00 87.94 91 LYS A N 1
ATOM 722 C CA . LYS A 1 91 ? -10.110 5.257 16.254 1.00 87.94 91 LYS A CA 1
ATOM 723 C C . LYS A 1 91 ? -11.448 4.660 16.687 1.00 87.94 91 LYS A C 1
ATOM 725 O O . LYS A 1 91 ? -11.834 4.862 17.828 1.00 87.94 91 LYS A O 1
ATOM 730 N N . ARG A 1 92 ? -12.069 3.832 15.842 1.00 84.75 92 ARG A N 1
ATOM 731 C CA . ARG A 1 92 ? -13.351 3.183 16.148 1.00 84.75 92 ARG A CA 1
ATOM 732 C C . ARG A 1 92 ? -13.275 2.265 17.370 1.00 84.75 92 ARG A C 1
ATOM 734 O O . ARG A 1 92 ? -14.171 2.295 18.197 1.00 84.75 92 ARG A O 1
ATOM 741 N N . ILE A 1 93 ? -12.196 1.489 17.524 1.00 84.44 93 ILE A N 1
ATOM 742 C CA . ILE A 1 93 ? -11.975 0.684 18.743 1.00 84.44 93 ILE A CA 1
ATOM 743 C C . ILE A 1 93 ? -11.910 1.588 19.975 1.00 84.44 93 ILE A C 1
ATOM 745 O O . ILE A 1 93 ? -12.534 1.284 20.983 1.00 84.44 93 ILE A O 1
ATOM 749 N N . LYS A 1 94 ? -11.156 2.691 19.895 1.00 86.19 94 LYS A N 1
ATOM 750 C CA . LYS A 1 94 ? -11.016 3.634 21.006 1.00 86.19 94 LYS A CA 1
ATOM 751 C C . LYS A 1 94 ? -12.369 4.235 21.401 1.00 86.19 94 LYS A C 1
ATOM 753 O O . LYS A 1 94 ? -12.688 4.234 22.580 1.00 86.19 94 LYS A O 1
ATOM 758 N N . GLU A 1 95 ? -13.149 4.689 20.423 1.00 84.69 95 GLU A N 1
ATOM 759 C CA . GLU A 1 95 ? -14.485 5.256 20.638 1.00 84.69 95 GLU A CA 1
ATOM 760 C C . GLU A 1 95 ? -15.421 4.250 21.318 1.00 84.69 95 GLU A C 1
ATOM 762 O O . GLU A 1 95 ? -16.030 4.590 22.325 1.00 84.69 95 GLU A O 1
ATOM 767 N N . VAL A 1 96 ? -15.470 3.002 20.831 1.00 80.50 96 VAL A N 1
ATOM 768 C CA . VAL A 1 96 ? -16.305 1.939 21.419 1.00 80.50 96 VAL A CA 1
ATOM 769 C C . VAL A 1 96 ? -15.900 1.653 22.867 1.00 80.50 96 VAL A C 1
ATOM 771 O O . VAL A 1 96 ? -16.756 1.650 23.749 1.00 80.50 96 VAL A O 1
ATOM 774 N N . CYS A 1 97 ? -14.601 1.483 23.135 1.00 77.06 97 CYS A N 1
ATOM 775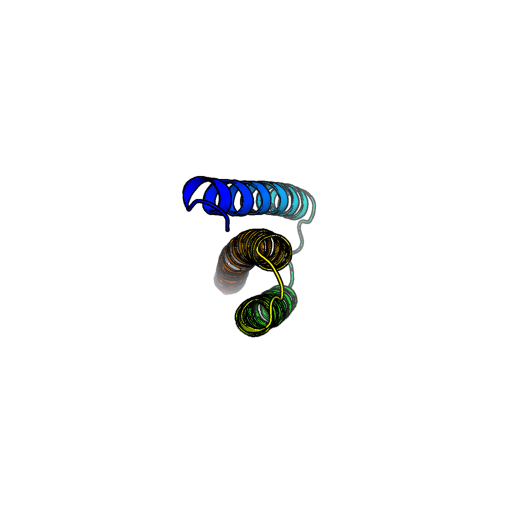 C CA . CYS A 1 97 ? -14.111 1.222 24.489 1.00 77.06 97 CYS A CA 1
ATOM 776 C C . CYS A 1 97 ? -14.372 2.391 25.455 1.00 77.06 97 CYS A C 1
ATOM 778 O O . CYS A 1 97 ? -14.626 2.155 26.631 1.00 77.06 97 CYS A O 1
ATOM 780 N N . GLU A 1 98 ? -14.315 3.642 24.988 1.00 76.12 98 GLU A N 1
ATOM 781 C CA . GLU A 1 98 ? -14.613 4.818 25.818 1.00 76.12 98 GLU A CA 1
ATOM 782 C C . GLU A 1 98 ? -16.118 4.944 26.118 1.00 76.12 98 GLU A C 1
ATOM 784 O O . GLU A 1 98 ? -16.483 5.327 27.228 1.00 76.12 98 GLU A O 1
ATOM 789 N N . THR A 1 99 ? -17.000 4.560 25.187 1.00 62.22 99 THR A N 1
ATOM 790 C CA . THR A 1 99 ? -18.459 4.564 25.411 1.00 62.22 99 THR A CA 1
ATOM 791 C C . THR A 1 99 ? -18.970 3.457 26.335 1.00 62.22 99 THR A C 1
ATOM 793 O O . THR A 1 99 ? -20.000 3.646 26.968 1.00 62.22 99 THR A O 1
ATOM 796 N N . GLU A 1 100 ? -18.267 2.328 26.463 1.00 59.75 100 GLU A N 1
ATOM 797 C CA . GLU A 1 100 ? -18.653 1.225 27.367 1.00 59.75 100 GLU A CA 1
ATOM 798 C C . GLU A 1 100 ? -18.274 1.480 28.843 1.00 59.75 100 GLU A C 1
ATOM 800 O O . GLU A 1 100 ? -18.539 0.640 29.701 1.00 59.75 100 GLU A O 1
ATOM 805 N N . THR A 1 101 ? -17.653 2.627 29.156 1.00 51.69 101 THR A N 1
ATOM 806 C CA . THR A 1 101 ? -17.201 2.977 30.519 1.00 51.69 101 THR A CA 1
ATOM 807 C C . THR A 1 101 ? -18.117 3.985 31.240 1.00 51.69 101 THR A C 1
ATOM 809 O O . THR A 1 101 ? -17.718 4.526 32.273 1.00 51.69 101 THR A O 1
ATOM 812 N N . VAL A 1 102 ? -19.317 4.257 30.707 1.00 45.00 102 VAL A N 1
ATOM 813 C CA . VAL A 1 102 ? -20.312 5.197 31.270 1.00 45.00 102 VAL A CA 1
ATOM 814 C C . VAL A 1 102 ? -21.549 4.456 31.756 1.00 45.00 102 VAL A C 1
ATOM 816 O O . VAL A 1 102 ? -22.077 3.630 30.980 1.00 45.00 102 VAL A O 1
#

Organism: NCBI:txid2854755

pLDDT: mean 88.62, std 10.21, range [45.0, 97.0]